Protein 2J97 (pdb70)

Structure (mmCIF, N/CA/C/O backbone):
data_2J97
#
_entry.id   2J97
#
_cell.length_a   85.629
_cell.length_b   85.629
_cell.length_c   48.689
_cell.angle_alpha   90.00
_cell.angle_beta   90.00
_cell.angle_gamma   120.00
#
_symmetry.space_group_name_H-M   'P 6 2 2'
#
loop_
_entity.id
_entity.type
_entity.pdbx_description
1 polymer 'REPLICASE POLYPROTEIN 1AB'
2 non-polymer (4S)-2-METHYL-2,4-PENTANEDIOL
3 non-polymer 'SULFATE ION'
4 water water
#
loop_
_atom_site.group_PDB
_atom_site.id
_atom_site.type_symbol
_atom_site.label_atom_id
_atom_site.label_alt_id
_atom_site.label_comp_id
_atom_site.label_asym_id
_atom_site.label_entity_id
_atom_site.label_seq_id
_atom_site.pdbx_PDB_ins_code
_atom_site.Cartn_x
_atom_site.Cartn_y
_atom_site.Cartn_z
_atom_site.occupancy
_atom_site.B_iso_or_equiv
_atom_site.auth_seq_id
_atom_site.auth_comp_id
_atom_site.auth_asym_id
_atom_site.auth_atom_id
_atom_site.pdbx_PDB_model_num
ATOM 1 N N . LYS A 1 8 ? 97.617 11.290 110.128 1.00 33.98 8 LYS A N 1
ATOM 2 C CA . LYS A 1 8 ? 97.646 12.176 108.930 1.00 32.99 8 LYS A CA 1
ATOM 3 C C . LYS A 1 8 ? 98.560 13.381 109.153 1.00 30.79 8 LYS A C 1
ATOM 4 O O . LYS A 1 8 ? 98.541 14.030 110.214 1.00 31.88 8 LYS A O 1
ATOM 10 N N . MET A 1 9 ? 99.334 13.687 108.123 1.00 27.88 9 MET A N 1
ATOM 11 C CA A MET A 1 9 ? 100.324 14.751 108.174 0.50 25.86 9 MET A CA 1
ATOM 12 C CA B MET A 1 9 ? 100.317 14.750 108.216 0.50 26.59 9 MET A CA 1
ATOM 13 C C . MET A 1 9 ? 99.675 16.132 108.234 1.00 24.97 9 MET A C 1
ATOM 14 O O . MET A 1 9 ? 98.689 16.388 107.532 1.00 24.21 9 MET A O 1
ATOM 23 N N . LYS A 1 10 ? 100.248 17.009 109.050 1.00 23.30 10 LYS A N 1
ATOM 24 C CA . LYS A 1 10 ? 99.763 18.386 109.180 1.00 22.38 10 LYS A CA 1
ATOM 25 C C . LYS A 1 10 ? 100.911 19.329 108.930 1.00 20.98 10 LYS A C 1
ATOM 26 O O . LYS A 1 10 ? 102.083 18.920 108.936 1.00 18.83 10 LYS A O 1
ATOM 32 N N . VAL A 1 11 ? 100.574 20.588 108.679 1.00 19.76 11 VAL A N 1
ATOM 33 C CA . VAL A 1 11 ? 101.583 21.601 108.425 1.00 20.81 11 VAL A CA 1
ATOM 34 C C . VAL A 1 11 ? 101.389 22.773 109.410 1.00 20.86 11 VAL A C 1
ATOM 35 O O . VAL A 1 11 ? 100.262 23.159 109.702 1.00 19.98 11 VAL A O 1
ATOM 39 N N . LYS A 1 12 ? 102.486 23.349 109.886 1.00 19.91 12 LYS A N 1
ATOM 40 C CA . LYS A 1 12 ? 102.431 24.464 110.845 1.00 20.77 12 LYS A CA 1
ATOM 41 C C . LYS A 1 12 ? 103.571 25.419 110.535 1.00 20.48 12 LYS A C 1
ATOM 42 O O . LYS A 1 12 ? 104.713 24.968 110.391 1.00 19.49 12 LYS A O 1
ATOM 48 N N . ALA A 1 13 ? 103.274 26.720 110.423 1.00 19.63 13 ALA A N 1
ATOM 49 C CA . ALA A 1 13 ? 104.324 27.705 110.158 1.00 19.62 13 ALA A CA 1
ATOM 50 C C . ALA A 1 13 ? 105.315 27.708 111.315 1.00 19.58 13 ALA A C 1
ATOM 51 O O . ALA A 1 13 ? 104.928 27.710 112.494 1.00 20.14 13 ALA A O 1
ATOM 53 N N . THR A 1 14 ? 106.603 27.733 110.971 1.00 19.00 14 THR A N 1
ATOM 54 C CA . THR A 1 14 ? 107.672 27.529 111.937 1.00 19.42 14 THR A CA 1
ATOM 55 C C . THR A 1 14 ? 108.904 28.336 111.507 1.00 18.55 14 THR A C 1
ATOM 56 O O . THR A 1 14 ? 109.172 28.486 110.314 1.00 17.66 14 THR A O 1
ATOM 60 N N . LYS A 1 15 ? 109.628 28.864 112.486 1.00 17.82 15 LYS A N 1
ATOM 61 C CA . LYS A 1 15 ? 110.822 29.664 112.212 1.00 17.91 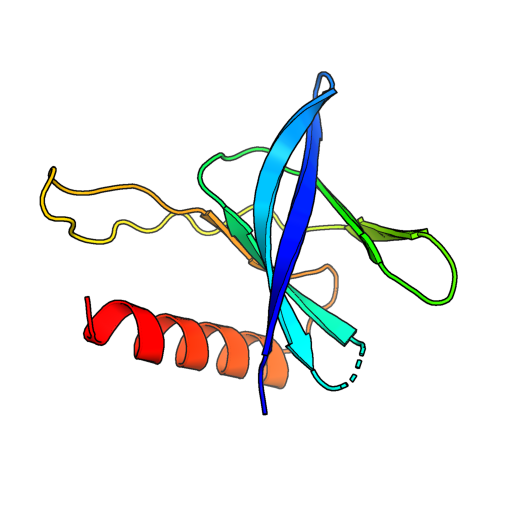15 LYS A CA 1
ATOM 62 C C . LYS A 1 15 ? 112.082 28.802 112.237 1.00 16.45 15 LYS A C 1
ATOM 63 O O . LYS A 1 15 ? 112.226 27.948 113.115 1.00 17.61 15 LYS A O 1
ATOM 69 N N . GLY A 1 16 ? 112.975 29.003 111.266 1.00 15.09 16 GLY A N 1
ATOM 70 C CA . GLY A 1 16 ? 114.252 28.290 111.201 1.00 13.92 16 GLY A CA 1
ATOM 71 C C . GLY A 1 16 ? 115.403 29.281 111.352 1.00 14.51 16 GLY A C 1
ATOM 72 O O . GLY A 1 16 ? 115.205 30.489 111.214 1.00 14.66 16 GLY A O 1
ATOM 73 N N . GLU A 1 17 ? 116.608 28.784 111.636 1.00 14.54 17 GLU A N 1
ATOM 74 C CA . GLU A 1 17 ? 117.764 29.657 111.786 1.00 14.90 17 GLU A CA 1
ATOM 75 C C . GLU A 1 17 ? 119.040 28.900 111.400 1.00 15.82 17 GLU A C 1
ATOM 76 O O . GLU A 1 17 ? 119.112 27.664 111.570 1.00 15.87 17 GLU A O 1
ATOM 82 N N . GLY A 1 18 ? 120.010 29.638 110.850 1.00 15.09 18 GLY A N 1
ATOM 83 C CA . GLY A 1 18 ? 121.310 29.057 110.521 1.00 15.78 18 GLY A CA 1
ATOM 84 C C . GLY A 1 18 ? 122.459 29.965 110.868 1.00 16.32 18 GLY A C 1
ATOM 85 O O . GLY A 1 18 ? 122.336 30.892 111.673 1.00 15.58 18 GLY A O 1
ATOM 86 N N . ASP A 1 19 ? 123.595 29.704 110.229 1.00 16.79 19 ASP A N 1
ATOM 87 C CA . ASP A 1 19 ? 124.811 30.492 110.489 1.00 18.05 19 ASP A CA 1
ATOM 88 C C . ASP A 1 19 ? 124.608 31.993 110.318 1.00 17.37 19 ASP A C 1
ATOM 89 O O . ASP A 1 19 ? 123.917 32.447 109.404 1.00 17.75 19 ASP A O 1
ATOM 94 N N . GLY A 1 20 ? 125.221 32.757 111.215 1.00 16.81 20 GLY A N 1
ATOM 95 C CA . GLY A 1 20 ? 125.169 34.202 111.150 1.00 16.49 20 GLY A CA 1
ATOM 96 C C . GLY A 1 20 ? 123.854 34.760 111.625 1.00 15.66 20 GLY A C 1
ATOM 97 O O . GLY A 1 20 ? 123.597 35.942 111.460 1.00 15.70 20 GLY A O 1
ATOM 98 N N . GLY A 1 21 ? 123.014 33.902 112.204 1.00 16.15 21 GLY A N 1
ATOM 99 C CA . GLY A 1 21 ? 121.715 34.337 112.727 1.00 16.26 21 GLY A CA 1
ATOM 100 C C . GLY A 1 21 ? 120.664 34.599 111.654 1.00 16.28 21 GLY A C 1
ATOM 101 O O . GLY A 1 21 ? 119.633 35.230 111.932 1.00 16.29 21 GLY A O 1
ATOM 102 N N . ILE A 1 22 ? 120.899 34.108 110.441 1.00 15.10 22 ILE A N 1
ATOM 103 C CA . ILE A 1 22 ? 119.911 34.249 109.369 1.00 14.86 22 ILE A CA 1
ATOM 104 C C . ILE A 1 22 ? 118.733 33.325 109.686 1.00 15.00 22 ILE A C 1
ATOM 105 O O . ILE A 1 22 ? 118.928 32.155 109.996 1.00 14.66 22 ILE A O 1
ATOM 110 N N . THR A 1 23 ? 117.524 33.883 109.662 1.00 14.06 23 THR A N 1
ATOM 111 C CA . THR A 1 23 ? 116.309 33.109 109.968 1.00 14.37 23 THR A CA 1
ATOM 112 C C . THR A 1 23 ? 115.481 32.871 108.720 1.00 14.86 23 THR A C 1
ATOM 113 O O . THR A 1 23 ? 115.699 33.503 107.665 1.00 14.07 23 THR A O 1
ATOM 117 N N . SER A 1 24 ? 114.536 31.942 108.829 1.00 13.85 24 SER A N 1
ATOM 118 C CA . SER A 1 24 ? 113.630 31.638 107.727 1.00 15.14 24 SER A CA 1
ATOM 119 C C . SER A 1 24 ? 112.256 31.429 108.294 1.00 14.57 24 SER A C 1
ATOM 120 O O . SER A 1 24 ? 112.111 31.116 109.476 1.00 14.70 24 SER A O 1
ATOM 123 N N . GLU A 1 25 ? 111.258 31.568 107.433 1.00 16.40 25 GLU A N 1
ATOM 124 C CA . GLU A 1 25 ? 109.903 31.162 107.801 1.00 16.65 25 GLU A CA 1
ATOM 125 C C . GLU A 1 25 ? 109.541 30.069 106.820 1.00 15.31 25 GLU A C 1
ATOM 126 O O . GLU A 1 25 ? 109.880 30.137 105.635 1.00 15.84 25 GLU A O 1
ATOM 132 N N . GLY A 1 26 ? 108.836 29.069 107.309 1.00 15.07 26 GLY A N 1
ATOM 133 C CA . GLY A 1 26 ? 108.569 27.913 106.475 1.00 13.77 26 GLY A CA 1
ATOM 134 C C . GLY A 1 26 ? 107.469 27.091 107.084 1.00 15.11 26 GLY A C 1
ATOM 135 O O . GLY A 1 26 ? 106.902 27.476 108.102 1.00 15.60 26 GLY A O 1
ATOM 136 N N . ASN A 1 27 ? 107.173 25.961 106.441 1.00 15.50 27 ASN A N 1
ATOM 137 C CA . ASN A 1 27 ? 106.174 25.036 106.931 1.00 15.49 27 ASN A CA 1
ATOM 138 C C . ASN A 1 27 ? 106.851 23.818 107.548 1.00 16.02 27 ASN A C 1
ATOM 139 O O . ASN A 1 27 ? 107.617 23.141 106.872 1.00 14.98 27 ASN A O 1
ATOM 144 N N . ALA A 1 28 ? 106.543 23.532 108.813 1.00 15.48 28 ALA A N 1
ATOM 145 C CA . ALA A 1 28 ? 106.918 22.236 109.406 1.00 16.38 28 ALA A CA 1
ATOM 146 C C . ALA A 1 28 ? 105.823 21.223 109.079 1.00 17.08 28 ALA A C 1
ATOM 147 O O . ALA A 1 28 ? 104.614 21.510 109.172 1.00 18.21 28 ALA A O 1
ATOM 149 N N . LEU A 1 29 ? 106.254 20.031 108.692 1.00 16.59 29 LEU A N 1
ATOM 150 C CA . LEU A 1 29 ? 105.344 18.918 108.463 1.00 15.78 29 LEU A CA 1
ATOM 151 C C . LEU A 1 29 ? 105.482 18.050 109.689 1.00 16.61 29 LEU A C 1
ATOM 152 O O . LEU A 1 29 ? 106.599 17.725 110.102 1.00 17.20 29 LEU A O 1
ATOM 157 N N . TYR A 1 30 ? 104.354 17.701 110.289 1.00 16.81 30 TYR A N 1
ATOM 158 C CA . TYR A 1 30 ? 104.373 16.972 111.554 1.00 20.06 30 TYR A CA 1
ATOM 159 C C . TYR A 1 30 ? 103.161 16.067 111.654 1.00 22.02 30 TYR A C 1
ATOM 160 O O . TYR A 1 30 ? 102.258 16.152 110.829 1.00 21.07 30 TYR A O 1
ATOM 169 N N . ASN A 1 31 ? 103.164 15.223 112.689 1.00 25.94 31 ASN A N 1
ATOM 170 C CA . ASN A 1 31 ? 102.032 14.369 113.060 1.00 30.35 31 ASN A CA 1
ATOM 171 C C . ASN A 1 31 ? 101.737 14.495 114.542 1.00 31.90 31 ASN A C 1
ATOM 172 O O . ASN A 1 31 ? 102.658 14.650 115.329 1.00 32.65 31 ASN A O 1
ATOM 177 N N . ASN A 1 32 ? 100.448 14.415 114.887 1.00 33.92 32 ASN A N 1
ATOM 178 C CA . ASN A 1 32 ? 99.915 14.475 116.266 1.00 35.99 32 ASN A CA 1
ATOM 179 C C . ASN A 1 32 ? 100.037 15.832 116.965 1.00 36.59 32 ASN A C 1
ATOM 180 O O . ASN A 1 32 ? 99.187 16.712 116.794 1.00 37.35 32 ASN A O 1
ATOM 185 N N . ALA A 1 37 ? 102.981 15.930 119.288 1.00 32.20 37 ALA A N 1
ATOM 186 C CA . ALA A 1 37 ? 103.312 16.577 117.995 1.00 31.21 37 ALA A CA 1
ATOM 187 C C . ALA A 1 37 ? 104.785 16.441 117.599 1.00 30.45 37 ALA A C 1
ATOM 188 O O . ALA A 1 37 ? 105.653 17.187 118.096 1.00 31.12 37 ALA A O 1
ATOM 190 N N . PHE A 1 38 ? 105.030 15.531 116.652 1.00 28.36 38 PHE A N 1
ATOM 191 C CA . PHE A 1 38 ? 106.357 15.143 116.227 0.50 25.90 38 PHE A CA 1
ATOM 192 C C . PHE A 1 38 ? 106.646 15.691 114.833 1.00 24.03 38 PHE A C 1
ATOM 193 O O . PHE A 1 38 ? 105.972 15.351 113.871 1.00 23.18 38 PHE A O 1
ATOM 201 N N . MET A 1 39 ? 107.644 16.558 114.765 1.00 22.42 39 MET A N 1
ATOM 202 C CA . MET A 1 39 ? 108.027 17.185 113.529 1.00 20.73 39 MET A CA 1
ATOM 203 C C . MET A 1 39 ? 108.865 16.228 112.708 1.00 19.72 39 MET A C 1
ATOM 204 O O . MET A 1 39 ? 109.769 15.548 113.251 1.00 18.35 39 MET A O 1
ATOM 209 N N . TYR A 1 40 ? 108.569 16.181 111.410 1.00 17.46 40 TYR A N 1
ATOM 210 C CA . TYR A 1 40 ? 109.342 15.352 110.459 1.00 16.54 40 TYR A CA 1
ATOM 211 C C . TYR A 1 40 ? 110.246 16.148 109.536 1.00 16.01 40 TYR A C 1
ATOM 212 O O . TYR A 1 40 ? 111.311 15.662 109.145 1.00 14.94 40 TYR A O 1
ATOM 221 N N . ALA A 1 41 ? 109.794 17.329 109.125 1.00 14.62 41 ALA A N 1
ATOM 222 C CA . ALA A 1 41 ? 110.518 18.041 108.068 1.00 14.02 41 ALA A CA 1
ATOM 223 C C . ALA A 1 41 ? 110.092 19.485 108.038 1.00 13.74 41 ALA A C 1
ATOM 224 O O . ALA A 1 41 ? 109.072 19.857 108.651 1.00 13.16 41 ALA A O 1
ATOM 226 N N . TYR A 1 42 ? 110.857 20.269 107.288 1.00 13.36 42 TYR A N 1
ATOM 227 C CA . TYR A 1 42 ? 110.682 21.714 107.222 1.00 12.39 42 TYR A CA 1
ATOM 228 C C . TYR A 1 42 ? 110.890 22.133 105.778 1.00 13.31 42 TYR A C 1
ATOM 229 O O . TYR A 1 42 ? 111.870 21.712 105.149 1.00 13.04 42 TYR A O 1
ATOM 238 N N . VAL A 1 43 ? 109.966 22.925 105.244 1.00 12.80 43 VAL A N 1
ATOM 239 C CA . VAL A 1 43 ? 110.106 23.448 103.865 1.00 12.84 43 VAL A CA 1
ATOM 240 C C . VAL A 1 43 ? 110.164 24.974 103.942 1.00 13.20 43 VAL A C 1
ATOM 241 O O . VAL A 1 43 ? 109.255 25.619 104.490 1.00 12.88 43 VAL A O 1
ATOM 245 N N . THR A 1 44 ? 111.201 25.551 103.353 1.00 13.41 44 THR A N 1
ATOM 246 C CA . THR A 1 44 ? 111.331 27.017 103.336 1.00 12.74 44 THR A CA 1
ATOM 247 C C . THR A 1 44 ? 111.977 27.481 102.020 1.00 12.44 44 THR A C 1
ATOM 248 O O . THR A 1 44 ? 112.053 26.718 101.064 1.00 13.85 44 THR A O 1
ATOM 252 N N . THR A 1 45 ? 112.382 28.743 101.963 1.00 12.96 45 THR A N 1
ATOM 253 C CA . THR A 1 45 ? 112.789 29.379 100.695 1.00 13.61 45 THR A CA 1
ATOM 254 C C . THR A 1 45 ? 114.287 29.714 100.678 1.00 13.42 45 THR A C 1
ATOM 255 O O . THR A 1 45 ? 114.769 30.307 99.738 1.00 14.14 45 THR A O 1
ATOM 259 N N . LYS A 1 46 ? 115.000 29.331 101.729 1.00 13.69 46 LYS A N 1
ATOM 260 C CA . LYS A 1 46 ? 116.439 29.590 101.790 1.00 14.54 46 LYS A CA 1
ATOM 261 C C . LYS A 1 46 ? 117.233 28.378 102.260 1.00 14.32 46 LYS A C 1
ATOM 262 O O . LYS A 1 46 ? 116.690 27.558 103.030 1.00 13.16 46 LYS A O 1
ATOM 268 N N . PRO A 1 47 ? 118.495 28.274 101.792 1.00 14.43 47 PRO A N 1
ATOM 269 C CA . PRO A 1 47 ? 119.453 27.269 102.227 1.00 14.47 4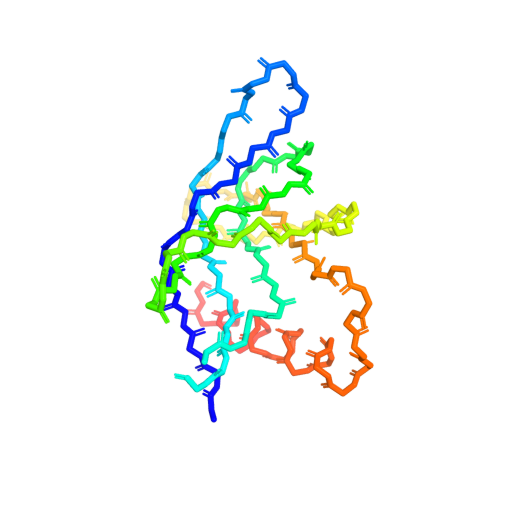7 PRO A CA 1
ATOM 270 C C . PRO A 1 47 ? 120.059 27.684 103.548 1.00 15.27 47 PRO A C 1
ATOM 271 O O . PRO A 1 47 ? 119.819 28.799 104.050 1.00 16.52 47 PRO A O 1
ATOM 275 N N . GLY A 1 48 ? 120.826 26.770 104.119 1.00 15.64 48 GLY A N 1
ATOM 276 C CA . GLY A 1 48 ? 121.669 27.101 105.247 1.00 15.96 48 GLY A CA 1
ATOM 277 C C . GLY A 1 48 ? 121.017 26.983 106.603 1.00 14.97 48 GLY A C 1
ATOM 278 O O . GLY A 1 48 ? 121.666 27.270 107.606 1.00 15.27 48 GLY A O 1
ATOM 279 N N . MET A 1 49 ? 119.728 26.606 106.675 1.00 13.97 49 MET A N 1
ATOM 280 C CA . MET A 1 49 ? 119.092 26.566 108.001 1.00 14.56 49 MET A CA 1
ATOM 281 C C . MET A 1 49 ? 119.589 25.311 108.708 1.00 14.84 49 MET A C 1
ATOM 282 O O . MET A 1 49 ? 119.789 24.274 108.065 1.00 15.62 49 MET A O 1
ATOM 287 N N . LYS A 1 50 ? 119.847 25.445 109.999 1.00 15.05 50 LYS A N 1
ATOM 288 C CA . LYS A 1 50 ? 120.436 24.363 110.786 1.00 16.02 50 LYS A CA 1
ATOM 289 C C . LYS A 1 50 ? 119.479 23.786 111.813 1.00 15.97 50 LYS A C 1
ATOM 290 O O . LYS A 1 50 ? 119.643 22.656 112.248 1.00 15.53 50 LYS A O 1
ATOM 296 N N . TYR A 1 51 ? 118.534 24.595 112.263 1.00 16.56 51 TYR A N 1
ATOM 297 C CA . TYR A 1 51 ? 117.590 24.131 113.245 1.00 17.43 51 TYR A CA 1
ATOM 298 C C . TYR A 1 51 ? 116.299 24.933 113.170 1.00 17.73 51 TYR A C 1
ATOM 299 O O . TYR A 1 51 ? 116.261 26.019 112.576 1.00 16.88 51 TYR A O 1
ATOM 308 N N . VAL A 1 52 ? 115.258 24.383 113.778 1.00 18.16 52 VAL A N 1
ATOM 309 C CA . VAL A 1 52 ? 114.018 25.127 113.960 1.00 19.54 52 VAL A CA 1
ATOM 310 C C . VAL A 1 52 ? 113.704 25.202 115.443 1.00 21.46 52 VAL A C 1
ATOM 311 O O . VAL A 1 52 ? 114.127 24.360 116.226 1.00 20.74 52 VAL A O 1
ATOM 315 N N . LYS A 1 53 ? 112.958 26.241 115.794 1.00 23.85 53 LYS A N 1
ATOM 316 C CA . LYS A 1 53 ? 112.406 26.416 117.115 1.00 26.97 53 LYS A CA 1
ATOM 317 C C . LYS A 1 53 ? 110.968 25.898 117.087 1.00 27.72 53 LYS A C 1
ATOM 318 O O . LYS A 1 53 ? 110.065 26.553 116.559 1.00 28.07 53 LYS A O 1
ATOM 324 N N . TRP A 1 54 ? 110.771 24.708 117.644 1.00 28.98 54 TRP A N 1
ATOM 325 C CA . TRP A 1 54 ? 109.524 23.960 117.511 1.00 29.41 54 TRP A CA 1
ATOM 326 C C . TRP A 1 54 ? 108.708 24.060 118.790 1.00 30.47 54 TRP A C 1
ATOM 327 O O . TRP A 1 54 ? 109.224 23.784 119.880 1.00 31.34 54 TRP A O 1
ATOM 338 N N . GLU A 1 55 ? 107.485 24.798 118.497 0.0000 35.52 55 GLU A N 1
ATOM 339 C CA . GLU A 1 55 ? 106.437 24.818 119.513 0.0000 35.54 55 GLU A CA 1
ATOM 340 C C . GLU A 1 55 ? 106.456 23.523 120.309 0.0000 35.54 55 GLU A C 1
ATOM 341 O O . GLU A 1 55 ? 106.579 22.441 119.739 0.0000 35.55 55 GLU A O 1
ATOM 347 N N . HIS A 1 56 ? 106.354 23.632 121.625 0.0000 100.00 56 HIS A N 1
ATOM 348 C CA . HIS A 1 56 ? 105.649 22.629 122.416 0.0000 100.00 56 HIS A CA 1
ATOM 349 C C . HIS A 1 56 ? 104.911 2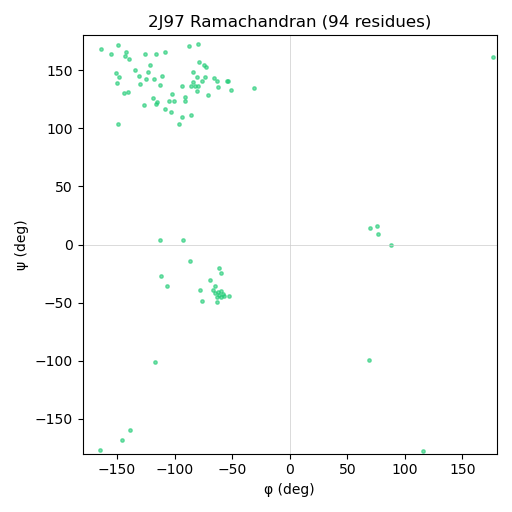3.328 123.556 0.0000 100.00 56 HIS A C 1
ATOM 350 O O . HIS A 1 56 ? 105.223 24.468 123.892 0.0000 100.00 56 HIS A O 1
ATOM 357 N N . ASP A 1 57 ? 103.943 22.633 124.147 0.0000 100.00 57 ASP A N 1
ATOM 358 C CA . ASP A 1 57 ? 103.790 22.644 125.594 0.0000 100.00 57 ASP A CA 1
ATOM 359 C C . ASP A 1 57 ? 104.632 21.621 126.366 0.0000 100.00 57 ASP A C 1
ATOM 360 O O . ASP A 1 57 ? 104.433 20.412 126.273 0.0000 100.00 57 ASP A O 1
ATOM 365 N N . SER A 1 58 ? 105.604 22.136 127.103 0.0000 100.00 58 SER A N 1
ATOM 366 C CA . SER A 1 58 ? 106.316 23.289 126.607 0.0000 100.00 58 SER A CA 1
ATOM 367 C C . SER A 1 58 ? 107.365 23.882 127.511 0.0000 100.00 58 SER A C 1
ATOM 368 O O . SER A 1 58 ? 107.394 23.664 128.709 0.0000 100.00 58 SER A O 1
ATOM 371 N N . GLY A 1 59 ? 108.244 24.670 126.907 0.0000 100.00 59 GLY A N 1
ATOM 372 C CA . GLY A 1 59 ? 107.956 25.285 125.630 0.0000 100.00 59 GLY A CA 1
ATOM 373 C C . GLY A 1 59 ? 108.878 24.832 124.509 0.0000 100.00 59 GLY A C 1
ATOM 374 O O . GLY A 1 59 ? 108.668 23.783 123.927 0.0000 100.00 59 GLY A O 1
ATOM 375 N N . VAL A 1 60 ? 109.837 25.611 124.163 1.00 35.70 60 VAL A N 1
ATOM 376 C CA . VAL A 1 60 ? 110.454 25.562 122.831 1.00 36.31 60 VAL A CA 1
ATOM 377 C C . VAL A 1 60 ? 111.464 24.423 122.773 1.00 35.43 60 VAL A C 1
ATOM 378 O O . VAL A 1 60 ? 112.298 24.272 123.667 1.00 35.88 60 VAL A O 1
ATOM 382 N N . VAL A 1 61 ? 111.379 23.621 121.717 1.00 34.28 61 VAL A N 1
ATOM 383 C CA . VAL A 1 61 ? 112.359 22.575 121.472 1.00 32.71 61 VAL A CA 1
ATOM 384 C C . VAL A 1 61 ? 113.129 22.968 120.215 1.00 31.21 61 VAL A C 1
ATOM 385 O O . VAL A 1 61 ? 112.539 23.455 119.245 1.00 30.96 61 VAL A O 1
ATOM 389 N N . THR A 1 62 ? 114.441 22.786 120.261 1.00 29.02 62 THR A N 1
ATOM 390 C CA . THR A 1 62 ? 115.316 23.046 119.129 1.00 27.41 62 THR A CA 1
ATOM 391 C C . THR A 1 62 ? 115.413 21.745 118.361 1.00 25.43 62 THR A C 1
ATOM 392 O O . THR A 1 62 ? 115.783 20.724 118.924 1.00 25.33 62 THR A O 1
ATOM 396 N N . VAL A 1 63 ? 115.072 21.771 117.081 1.00 22.29 63 VAL A N 1
ATOM 397 C CA . VAL A 1 63 ? 115.113 20.545 116.278 1.00 20.26 63 VAL A CA 1
ATOM 398 C C . VAL A 1 63 ? 116.170 20.719 115.196 1.00 19.89 63 VAL A C 1
ATOM 399 O O . VAL A 1 63 ? 116.106 21.670 114.409 1.00 19.01 63 VAL A O 1
ATOM 403 N N . GLU A 1 64 ? 117.155 19.815 115.165 1.00 18.13 64 GLU A N 1
ATOM 404 C CA . GLU A 1 64 ? 118.266 19.969 114.222 1.00 17.81 64 GLU A CA 1
ATOM 405 C C . GLU A 1 64 ? 117.844 19.467 112.857 1.00 16.50 64 GLU A C 1
ATOM 406 O O . GLU A 1 64 ? 117.089 18.488 112.752 1.00 16.49 64 GLU A O 1
ATOM 412 N N . LEU A 1 65 ? 118.318 20.137 111.805 1.00 15.28 65 LEU A N 1
ATOM 413 C CA . LEU A 1 65 ? 117.959 19.762 110.442 1.00 14.25 65 LEU A CA 1
ATOM 414 C C . LEU A 1 65 ? 119.101 19.164 109.632 1.00 14.54 65 LEU A C 1
ATOM 415 O O . LEU A 1 65 ? 120.253 19.588 109.736 1.00 15.15 65 LEU A O 1
ATOM 420 N N . GLU A 1 66 ? 118.774 18.216 108.770 1.00 14.16 66 GLU A N 1
ATOM 421 C CA . GLU A 1 66 ? 119.760 17.770 107.770 1.00 14.49 66 GLU A CA 1
ATOM 422 C C . GLU A 1 66 ? 119.922 18.808 106.673 1.00 15.13 66 GLU A C 1
ATOM 423 O O . GLU A 1 66 ? 118.983 19.572 106.410 1.00 15.78 66 GLU A O 1
ATOM 429 N N . PRO A 1 67 ? 121.094 18.836 106.007 1.00 14.84 67 PRO A N 1
ATOM 430 C CA . PRO A 1 67 ? 121.295 19.746 104.865 1.00 14.32 67 PRO A CA 1
ATOM 431 C C . PRO A 1 67 ? 120.190 19.543 103.834 1.00 13.97 67 PRO A C 1
ATOM 432 O O . PRO A 1 67 ? 119.772 18.414 103.608 1.00 13.55 67 PRO A O 1
ATOM 436 N N . PRO A 1 68 ? 119.709 20.643 103.231 1.00 14.41 68 PRO A N 1
ATOM 437 C CA . PRO A 1 68 ? 118.455 20.589 102.474 1.00 14.48 68 PRO A CA 1
ATOM 438 C C . PRO A 1 68 ? 118.516 19.997 101.076 1.00 15.55 68 PRO A C 1
ATOM 439 O O . PRO A 1 68 ? 119.551 20.010 100.422 1.00 15.56 68 PRO A O 1
ATOM 443 N N . CYS A 1 69 ? 117.352 19.539 100.652 1.00 15.80 69 CYS A N 1
ATOM 444 C CA . CYS A 1 69 ? 117.067 19.099 99.313 1.00 16.24 69 CYS A CA 1
ATOM 445 C C . CYS A 1 69 ? 116.493 20.313 98.614 1.00 16.60 69 CYS A C 1
ATOM 446 O O . CYS A 1 69 ? 115.366 20.728 98.944 1.00 16.22 69 CYS A O 1
ATOM 449 N N . ARG A 1 70 ? 117.243 20.896 97.682 1.00 16.25 70 ARG A N 1
ATOM 450 C CA . ARG A 1 70 ? 116.699 21.992 96.889 1.00 16.74 70 ARG A CA 1
ATOM 451 C C . ARG A 1 70 ? 115.868 21.421 95.734 1.00 16.76 70 ARG A C 1
ATOM 452 O O . ARG A 1 70 ? 116.275 20.448 95.082 1.00 15.98 70 ARG A O 1
ATOM 460 N N . PHE A 1 71 ? 114.695 22.004 95.484 1.00 14.94 71 PHE A N 1
ATOM 461 C CA . PHE A 1 71 ? 113.874 21.533 94.367 1.00 15.90 71 PHE A CA 1
ATOM 462 C C . PHE A 1 71 ? 113.077 22.698 93.851 1.00 15.39 71 PHE A C 1
ATOM 463 O O . PHE A 1 71 ? 112.587 23.502 94.627 1.00 15.03 71 PHE A O 1
ATOM 471 N N . VAL A 1 72 ? 112.983 22.764 92.529 1.00 15.22 72 VAL A N 1
ATOM 472 C CA . VAL A 1 72 ? 112.181 23.767 91.830 1.00 14.99 72 VAL A CA 1
ATOM 473 C C . VAL A 1 72 ? 110.721 23.357 91.731 1.00 15.02 72 VAL A C 1
ATOM 474 O O . VAL A 1 72 ? 110.391 22.187 91.525 1.00 14.80 72 VAL A O 1
ATOM 478 N N . ILE A 1 73 ? 109.839 24.333 91.927 1.00 14.62 73 ILE A N 1
ATOM 479 C CA . ILE A 1 73 ? 108.459 24.149 91.520 1.00 15.55 73 ILE A CA 1
ATOM 480 C C . ILE A 1 73 ? 108.112 25.280 90.549 1.00 14.98 73 ILE A C 1
ATOM 481 O O . ILE A 1 73 ? 108.669 26.393 90.643 1.00 14.98 73 ILE A O 1
ATOM 486 N N . ASP A 1 74 ? 107.224 24.990 89.607 1.00 15.12 74 ASP A N 1
ATOM 487 C CA . ASP A 1 74 ? 106.713 26.031 88.725 1.00 16.01 74 ASP A CA 1
ATOM 488 C C . ASP A 1 74 ? 105.740 26.928 89.500 1.00 15.32 74 ASP A C 1
ATOM 489 O O . ASP A 1 74 ? 105.003 26.475 90.396 1.00 16.27 74 ASP A O 1
ATOM 494 N N . THR A 1 75 ? 105.765 28.222 89.174 1.00 15.27 75 THR A N 1
ATOM 495 C CA . THR A 1 75 ? 104.802 29.170 89.759 1.00 16.44 75 THR A CA 1
ATOM 496 C C . THR A 1 75 ? 104.401 30.167 88.675 1.00 16.59 75 THR A C 1
ATOM 497 O O . THR A 1 75 ? 105.073 30.256 87.633 1.00 16.34 75 THR A O 1
ATOM 501 N N . PRO A 1 76 ? 103.319 30.932 88.920 1.00 18.03 76 PRO A N 1
ATOM 502 C CA . PR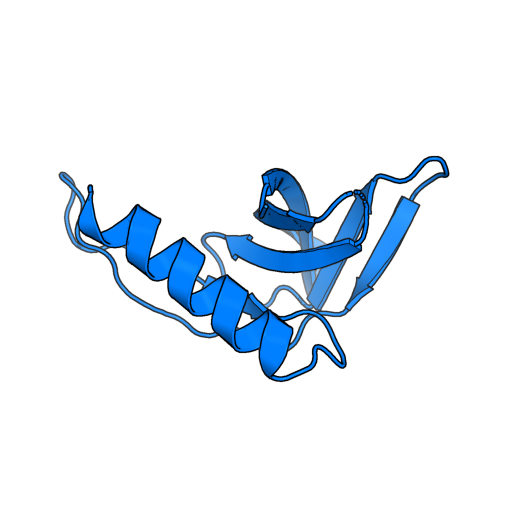O A 1 76 ? 102.892 31.918 87.939 1.00 18.87 76 PRO A CA 1
ATOM 503 C C . PRO A 1 76 ? 103.960 32.976 87.632 1.00 19.40 76 PRO A C 1
ATOM 504 O O . PRO A 1 76 ? 103.912 33.568 86.566 1.00 18.82 76 PRO A O 1
ATOM 508 N N . THR A 1 77 ? 104.882 33.216 88.564 1.00 18.66 77 THR A N 1
ATOM 509 C CA . THR A 1 77 ? 106.012 34.138 88.304 1.00 18.95 77 THR A CA 1
ATOM 510 C C . THR A 1 77 ? 107.291 33.458 87.771 1.00 19.26 77 THR A C 1
ATOM 511 O O . THR A 1 77 ? 108.317 34.125 87.571 1.00 20.56 77 THR A O 1
ATOM 515 N N . GLY A 1 78 ? 107.224 32.157 87.533 1.00 17.68 78 GLY A N 1
ATOM 516 C CA . GLY A 1 78 ? 108.361 31.396 86.985 1.00 17.65 78 GLY A CA 1
ATOM 517 C C . GLY A 1 78 ? 108.830 30.374 88.011 1.00 17.20 78 GLY A C 1
ATOM 518 O O . GLY A 1 78 ? 108.258 30.266 89.099 1.00 17.50 78 GLY A O 1
ATOM 519 N N . PRO A 1 79 ? 109.891 29.633 87.686 1.00 17.06 79 PRO A N 1
ATOM 520 C CA . PRO A 1 79 ? 110.317 28.587 88.619 1.00 16.18 79 PRO A CA 1
ATOM 521 C C . PRO A 1 79 ? 110.810 29.185 89.926 1.00 16.22 79 PRO A C 1
ATOM 522 O O . PRO A 1 79 ? 111.451 30.248 89.914 1.00 17.80 79 PRO A O 1
ATOM 526 N N . GLN A 1 80 ? 110.521 28.524 91.043 1.00 15.49 80 GLN A N 1
ATOM 527 C CA . GLN A 1 80 ? 110.954 29.009 92.357 1.00 16.02 80 GLN A CA 1
ATOM 528 C C . GLN A 1 80 ? 111.629 27.864 93.079 1.00 15.69 80 GLN A C 1
ATOM 529 O O . GLN A 1 80 ? 111.122 26.742 93.058 1.00 15.25 80 GLN A O 1
ATOM 535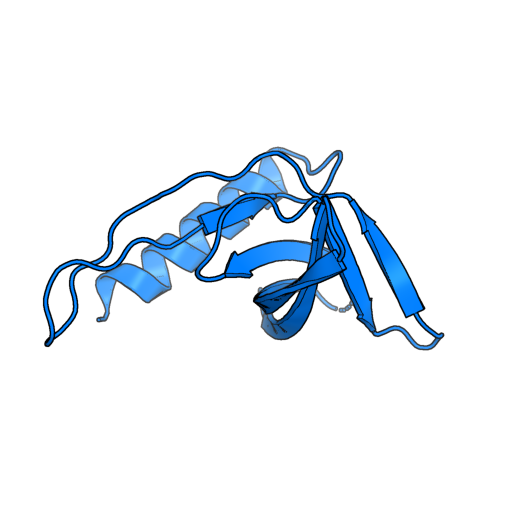 N N . ILE A 1 81 ? 112.743 28.150 93.749 1.00 14.84 81 ILE A N 1
ATOM 536 C CA . ILE A 1 81 ? 113.480 27.100 94.463 1.00 14.66 81 ILE A CA 1
ATOM 537 C C . ILE A 1 81 ? 112.998 27.000 95.907 1.00 14.61 81 ILE A C 1
ATOM 538 O O . ILE A 1 81 ? 112.943 28.013 96.632 1.00 14.85 81 ILE A O 1
ATOM 543 N N . LYS A 1 82 ? 112.634 25.774 96.292 1.00 13.62 82 LYS A N 1
ATOM 544 C CA A LYS A 1 82 ? 112.242 25.446 97.656 0.50 13.91 82 LYS A CA 1
ATOM 545 C CA B LYS A 1 82 ? 112.257 25.459 97.665 0.50 13.97 82 LYS A CA 1
ATOM 546 C C . LYS A 1 82 ? 113.342 24.592 98.277 1.00 12.95 82 LYS A C 1
ATOM 547 O O . LYS A 1 82 ? 114.123 23.965 97.558 1.00 13.39 82 LYS A O 1
ATOM 558 N N . TYR A 1 83 ? 113.394 24.571 99.600 1.00 13.36 83 TYR A N 1
ATOM 559 C CA . TYR A 1 83 ? 114.385 23.786 100.320 1.00 12.61 83 TYR A CA 1
ATOM 560 C C . TYR A 1 83 ? 113.641 22.913 101.306 1.00 12.60 83 TYR A C 1
ATOM 561 O O . TYR A 1 83 ? 112.971 23.425 102.192 1.00 12.98 83 TYR A O 1
ATOM 570 N N . LEU A 1 84 ? 113.794 21.598 101.157 1.00 12.56 84 LEU A N 1
ATOM 571 C CA . LEU A 1 84 ? 113.242 20.622 102.094 1.00 12.83 84 LEU A CA 1
ATOM 572 C C . LEU A 1 84 ? 114.305 20.095 103.062 1.00 13.46 84 LEU A C 1
ATOM 573 O O . LEU A 1 84 ? 115.340 19.559 102.626 1.00 13.54 84 LEU A O 1
ATOM 578 N N . TYR A 1 85 ? 114.054 20.230 104.360 1.00 13.92 85 TYR A N 1
ATOM 579 C CA . TYR A 1 85 ? 114.997 19.777 105.380 1.00 14.08 85 TYR A CA 1
ATOM 580 C C . TYR A 1 85 ? 114.352 18.662 106.186 1.00 14.28 85 TYR A C 1
ATOM 581 O O . TYR A 1 85 ? 113.310 18.884 106.803 1.00 14.45 85 TYR A O 1
ATOM 590 N N . PHE A 1 86 ? 114.949 17.475 106.206 1.00 13.62 86 PHE A N 1
ATOM 591 C CA . PHE A 1 86 ? 114.431 16.429 107.059 1.00 13.53 86 PHE A CA 1
ATOM 592 C C . PHE A 1 86 ? 115.021 16.647 108.429 1.00 12.85 86 PHE A C 1
ATOM 593 O O . PHE A 1 86 ? 116.144 17.149 108.547 1.00 14.73 86 PHE A O 1
ATOM 601 N N . VAL A 1 87 ? 114.280 16.292 109.476 1.00 14.12 87 VAL A N 1
ATOM 602 C CA . VAL A 1 87 ? 114.819 16.405 110.816 1.00 13.85 87 VAL A CA 1
ATOM 603 C C . VAL A 1 87 ? 115.862 15.325 111.066 1.00 14.43 87 VAL A C 1
ATOM 604 O O . VAL A 1 87 ? 115.810 14.251 110.491 1.00 13.67 87 VAL A O 1
ATOM 608 N N . LYS A 1 88 ? 116.791 15.647 111.963 1.00 13.96 88 LYS A N 1
ATOM 609 C CA . LYS A 1 88 ? 117.843 14.724 112.380 1.00 14.83 88 LYS A CA 1
ATOM 610 C C . LYS A 1 88 ? 117.247 13.351 112.807 1.00 15.09 88 LYS A C 1
ATOM 611 O O . LYS A 1 88 ? 116.262 13.292 113.570 1.00 15.91 88 LYS A O 1
ATOM 617 N N . ASN A 1 89 ? 117.861 12.281 112.288 1.00 15.59 89 ASN A N 1
ATOM 618 C CA . ASN A 1 89 ? 117.543 10.894 112.639 1.00 15.51 89 ASN A CA 1
ATOM 619 C C . ASN A 1 89 ? 116.181 10.391 112.133 1.00 16.15 89 ASN A C 1
ATOM 620 O O . ASN A 1 89 ? 115.689 9.334 112.578 1.00 16.86 89 ASN A O 1
ATOM 625 N N . LEU A 1 90 ? 115.559 11.112 111.205 1.00 14.60 90 LEU A N 1
ATOM 626 C CA . LEU A 1 90 ? 114.246 10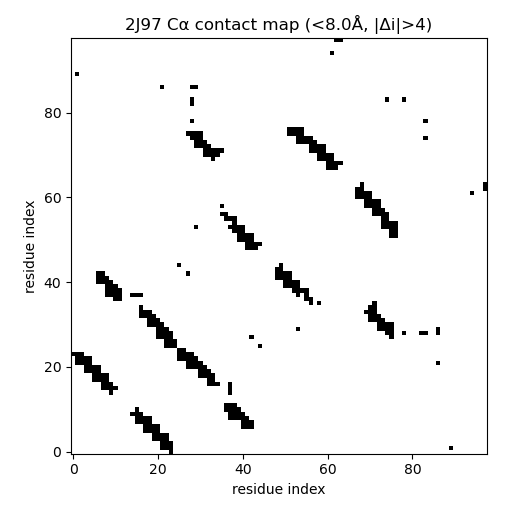.695 110.740 1.00 14.01 90 LEU A CA 1
ATOM 627 C C . LEU A 1 90 ? 114.353 9.340 110.065 1.00 14.29 90 LEU A C 1
ATOM 628 O O . LEU A 1 90 ? 115.334 9.079 109.351 1.00 13.71 90 LEU A O 1
ATOM 633 N N . ASN A 1 91 ? 113.366 8.466 110.280 1.00 14.61 91 ASN A N 1
ATOM 634 C CA . ASN A 1 91 ? 113.446 7.134 109.658 1.00 14.70 91 ASN A CA 1
ATOM 635 C C . ASN A 1 91 ? 112.840 7.123 108.260 1.00 14.71 91 ASN A C 1
ATOM 636 O O . ASN A 1 91 ? 112.250 8.121 107.853 1.00 14.63 91 ASN A O 1
ATOM 641 N N . ASN A 1 92 ? 113.024 6.027 107.518 1.00 13.07 92 ASN A N 1
ATOM 642 C CA . ASN A 1 92 ? 112.642 5.999 106.098 1.00 12.29 92 ASN A CA 1
ATOM 643 C C . ASN A 1 92 ? 111.129 6.031 105.929 1.00 13.77 92 ASN A C 1
ATOM 644 O O . ASN A 1 92 ? 110.628 6.575 104.959 1.00 14.22 92 ASN A O 1
ATOM 649 N N . LEU A 1 93 ? 110.401 5.467 106.892 1.00 14.57 93 LEU A N 1
ATOM 650 C CA . LEU A 1 93 ? 108.940 5.457 106.816 1.00 16.58 93 LEU A CA 1
ATOM 651 C C . LEU A 1 93 ? 108.432 6.901 106.765 1.00 16.00 93 LEU A C 1
ATOM 652 O O . LEU A 1 93 ? 107.609 7.261 105.901 1.00 15.42 93 LEU A O 1
ATOM 657 N N . ARG A 1 94 ? 108.997 7.725 107.638 1.00 15.40 94 ARG A N 1
ATOM 658 C CA . ARG A 1 94 ? 108.605 9.125 107.752 1.00 15.31 94 ARG A CA 1
ATOM 659 C C . ARG A 1 94 ? 109.205 9.977 106.658 1.00 15.69 94 ARG A C 1
ATOM 660 O O . ARG A 1 94 ? 108.534 10.877 106.132 1.00 15.97 94 ARG A O 1
ATOM 668 N N . ARG A 1 95 ? 110.461 9.723 106.296 1.00 14.31 95 ARG A N 1
ATOM 669 C CA . ARG A 1 95 ? 110.996 10.391 105.080 1.00 13.52 95 ARG A CA 1
ATOM 670 C C . ARG A 1 95 ? 110.084 10.172 103.862 1.00 14.21 95 ARG A C 1
ATOM 671 O O . ARG A 1 95 ? 109.814 11.110 103.081 1.00 14.09 95 ARG A O 1
ATOM 679 N N . GLY A 1 96 ? 109.620 8.934 103.680 1.00 13.43 96 GLY A N 1
ATOM 680 C CA . GLY A 1 96 ? 108.771 8.629 102.523 1.00 14.45 96 GLY A CA 1
ATOM 681 C C . GLY A 1 96 ? 107.415 9.333 102.605 1.00 13.45 96 GLY A C 1
ATOM 682 O O . GLY A 1 96 ? 106.881 9.806 101.582 1.00 13.98 96 GLY A O 1
ATOM 683 N N . ALA A 1 97 ? 106.865 9.394 103.812 1.00 14.09 97 ALA A N 1
ATOM 684 C CA . ALA A 1 97 ? 105.578 10.070 104.022 1.00 14.24 97 ALA A CA 1
ATOM 685 C C . ALA A 1 97 ? 105.708 11.547 103.678 1.00 14.32 97 ALA A C 1
ATOM 686 O O . ALA A 1 97 ? 104.790 12.125 103.091 1.00 13.64 97 ALA A O 1
ATOM 688 N N . VAL A 1 98 ? 106.834 12.142 104.076 1.00 13.20 98 VAL A N 1
ATOM 689 C CA . VAL A 1 98 ? 107.084 13.566 103.789 1.00 13.32 98 VAL A CA 1
ATOM 690 C C . VAL A 1 98 ? 107.166 13.791 102.291 1.00 13.19 98 VAL A C 1
ATOM 691 O O . VAL A 1 98 ? 106.530 14.705 101.763 1.00 13.22 98 VAL A O 1
ATOM 695 N N . LEU A 1 99 ? 107.963 12.985 101.599 1.00 13.13 99 LEU A N 1
ATOM 696 C CA . LEU A 1 99 ? 108.073 13.121 100.143 1.00 12.89 99 LEU A CA 1
ATOM 697 C C . LEU A 1 99 ? 106.705 12.962 99.420 1.00 13.48 99 LEU A C 1
ATOM 698 O O . LEU A 1 99 ? 106.415 13.690 98.470 1.00 13.48 99 LEU A O 1
ATOM 703 N N . GLY A 1 100 ? 105.922 11.987 99.850 1.00 13.01 100 GLY A N 1
ATOM 704 C CA . GLY A 1 100 ? 104.585 11.770 99.314 1.00 14.09 100 GLY A CA 1
ATOM 705 C C . GLY A 1 100 ? 103.669 12.969 99.558 1.00 14.76 100 GLY A C 1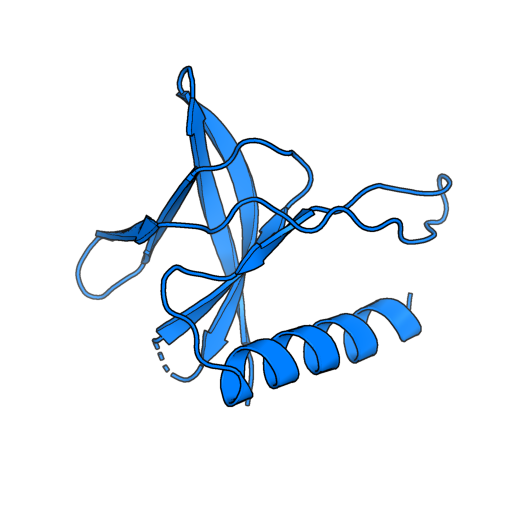
ATOM 706 O O . GLY A 1 100 ? 102.938 13.374 98.650 1.00 16.24 100 GLY A O 1
ATOM 707 N N . TYR A 1 101 ? 103.719 13.537 100.760 1.00 14.28 101 TYR A N 1
ATOM 708 C CA . TYR A 1 101 ? 102.900 14.710 101.091 1.00 15.07 101 TYR A CA 1
ATOM 709 C C . TYR A 1 101 ? 103.290 15.908 100.218 1.00 15.11 101 TYR A C 1
ATOM 710 O O . TYR A 1 101 ? 102.422 16.600 99.666 1.00 15.25 101 TYR A O 1
ATOM 719 N N . ILE A 1 102 ? 104.584 16.141 100.065 1.00 13.80 102 ILE A N 1
ATOM 720 C CA . ILE A 1 102 ? 105.045 17.238 99.217 1.00 14.16 102 ILE A CA 1
ATOM 721 C C . ILE A 1 102 ? 104.668 16.990 97.764 1.00 13.78 102 ILE A C 1
ATOM 722 O O . ILE A 1 102 ? 104.208 17.892 97.078 1.00 14.30 102 ILE A O 1
ATOM 727 N N . GLY A 1 103 ? 104.820 15.751 97.309 1.00 14.21 103 GLY A N 1
ATOM 728 C CA . GLY A 1 103 ? 104.404 15.403 95.951 1.00 14.18 103 GLY A CA 1
ATOM 729 C C . GLY A 1 103 ? 102.924 15.731 95.753 1.00 15.28 103 GLY A C 1
ATOM 730 O O . GLY A 1 103 ? 102.556 16.307 94.728 1.00 15.13 103 GLY A O 1
ATOM 731 N N . ALA A 1 104 ? 102.107 15.377 96.744 1.00 15.62 104 ALA A N 1
ATOM 732 C CA . ALA A 1 104 ? 100.634 15.561 96.655 1.00 16.56 104 ALA A CA 1
ATOM 733 C C . ALA A 1 104 ? 100.262 17.039 96.578 1.00 16.76 104 ALA A C 1
ATOM 734 O O . ALA A 1 104 ? 99.283 17.412 95.886 1.00 19.06 104 ALA A O 1
ATOM 736 N N . THR A 1 105 ? 101.028 17.872 97.288 1.00 16.37 105 THR A N 1
ATOM 737 C CA . THR A 1 105 ? 100.808 19.330 97.291 1.00 16.28 105 THR A CA 1
ATOM 738 C C . THR A 1 105 ? 101.323 19.962 95.986 1.00 15.68 105 THR A C 1
ATOM 739 O O . THR A 1 105 ? 100.635 20.756 95.331 1.00 15.16 105 THR A O 1
ATOM 743 N N . VAL A 1 106 ? 102.541 19.614 95.598 1.00 14.02 106 VAL A N 1
ATOM 744 C CA . VAL A 1 106 ? 103.135 20.186 94.383 1.00 14.34 106 VAL A CA 1
ATOM 745 C C . VAL A 1 106 ? 102.307 19.891 93.115 1.00 14.88 106 VAL A C 1
ATOM 746 O O . VAL A 1 106 ? 102.112 20.769 92.273 1.00 14.95 106 VAL A O 1
ATOM 750 N N . ARG A 1 107 ? 101.769 18.677 92.984 1.00 15.08 107 ARG A N 1
ATOM 751 C CA . ARG A 1 107 ? 101.030 18.347 91.751 1.00 16.04 107 ARG A CA 1
ATOM 752 C C . ARG A 1 107 ? 99.782 19.236 91.518 1.00 16.66 107 ARG A C 1
ATOM 753 O O . ARG A 1 107 ? 99.278 19.321 90.403 1.00 16.55 107 ARG A O 1
ATOM 761 N N . LEU A 1 108 ? 99.280 19.868 92.574 1.00 16.81 108 LEU A N 1
ATOM 762 C CA . LEU A 1 108 ? 98.045 20.684 92.483 1.00 18.14 108 LEU A CA 1
ATOM 763 C C . LEU A 1 108 ? 98.294 22.129 92.053 1.00 19.68 108 LEU A C 1
ATOM 764 O O . LEU A 1 108 ? 97.358 22.854 91.679 1.00 20.57 108 LEU A O 1
ATOM 769 N N . GLN A 1 109 ? 99.539 22.578 92.096 1.00 20.13 109 GLN A N 1
ATOM 770 C CA . GLN A 1 109 ? 99.741 24.005 91.889 1.00 21.86 109 GLN A CA 1
ATOM 771 C C . GLN A 1 109 ? 100.509 24.394 90.655 1.00 21.49 109 GLN A C 1
ATOM 772 O O . GLN A 1 109 ? 100.764 23.571 89.793 1.00 20.51 109 GLN A O 1
#

Sequence (98 aa):
KMMKVKATKGEGDGGITSEGNALYNNAFMYAYVTTKPGMKYVKWEHDSGVVTVELEPPCRFVIDTPTGPQIKKYLYFVKNLNNLRRGAVLGYIGATVRLQ

GO terms:
  GO:0042802 identical protein binding (F, IPI)
  GO:0005515 protein binding (F, IPI)

CATH classification: 2.40.10.250

Nearest PDB structures (foldseek):
  2j97-assembly1_A-2  TM=1.010E+00  e=7.360E-18  Human coronavirus 229E
  2j98-assembly1_B  TM=9.680E-01  e=8.599E-15  Human coronavirus 229E
  3ee7-assembly1_B  TM=8.653E-01  e=2.764E-08  Severe acute respiratory syndrome-related coronavirus
  3ee7-assembly1_A  TM=8.473E-01  e=4.979E-08  Severe acute respiratory syndrome-related coronavirus
  5ym6-assembly2_D  TM=8.381E-01  e=6.853E-07  Porcine coronavirus HKU15

Solvent-accessible surface area: 6227 Å² total; per-residue (Å²): 223,31,116,60,71,79,8,107,1,44,7,107,85,45,97,53,4,115,14,66,0,4,30,23,130,49,140,15,22,0,0,29,4,88,66,75,32,7,98,60,0,97,6,70,79,145,94,42,106,64,82,26,99,12,52,122,45,57,150,46,77,19,114,31,143,123,25,102,71,66,39,27,4,0,28,10,119,126,18,67,125,146,96,56,40,47,0,98,45,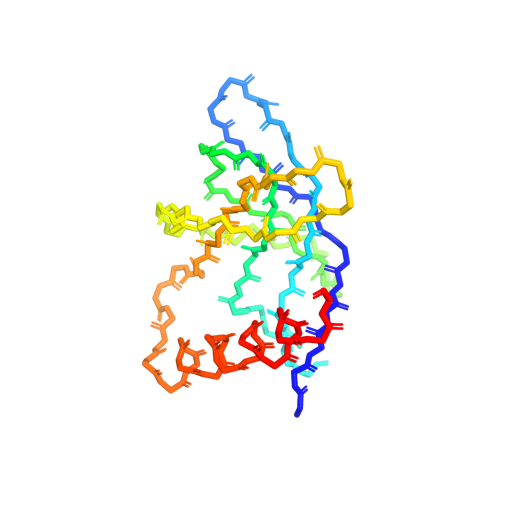79,22,37,54,59,54,185,141,138

Organism: Human coronavirus 229E (NCBI:txid11137)

Radius of gyration: 13.15 Å; Cα contacts (8 Å, |Δi|>4): 208; chains: 1; bounding box: 28×29×40 Å

InterPro domains:
  IPR001205 RNA-directed RNA polymerase, C-terminal domain [PF00680] (4617-4783)
  IPR002589 Macro domain [PF01661] (1301-1405)
  IPR002589 Macro domain [PS51154] (1268-1436)
  IPR002589 Macro domain [SM00506] (1280-1406)
  IPR007094 RNA-directed RNA polymerase, catalytic domain [PS50507] (4675-4837)
  IPR008740 Peptidase C30, coronavirus [PF05409] (2994-3276)
  IPR008740 Peptidase C30, coronavirus [PS51442] (2966-3267)
  IPR009003 Peptidase S1, PA clan [SSF50494] (2966-3265)
  IPR009461 Non-structural protein NSP16, coronavirus-like [PF06460] (6459-6757)
  IPR009466 Non-structural protein 14, coronavirus [PF06471] (5596-6106)
  IPR009469 RNA-dependent RNA polymerase, N-terminal, coronavirus [PF06478] (4081-4429)
  IPR013016 Peptidase C16, coronavirus [PF08715] (1037-1211)
  IPR013016 Peptidase C16, coronavirus [PF08715] (1599-1905)
  IPR013016 Peptidase C16, coronavirus [PS51124] (1016-1268)
  IPR013016 Peptidase C16, coronavirus [PS51124] (1663-1914)
  IPR014822 Non-structural protein NSP9, coronavirus [PF08710] (3825-3933)
  IPR014822 Non-structural protein NSP9, coronavirus [PS51951] (3825-3933)
  IPR014828 Non-structural protein NSP7, coronavirus [PF08716] (3547-3629)
  IPR014828 Non-structural protein NSP7, coronavirus [PS51949] (3547-3629)
  IPR014829 Non-structural protein NSP8, coronavirus [PF08717] (3630-3824)

Secondary structure (DSSP, 8-state):
--EEEEEEEEEGGG-EEEEEEEEE--EEEEEEES-S-EEEEEE--SSS-EEEEBPPPEEEEE--TTS-EEEEEEEBTT--HHHHHHHHHHHHHHHTT-

B-factor: mean 23.12, std 16.01, range [11.13, 100.0]

Foldseek 3Di:
DKDWDWWKFAAPPGDIWIWIFIAPPHGTFKTKTQDFGTFWTFDCDPDGTDTWGWDGWDWDWAADPVGIGIMTMTTTPPHDPVSVVVVVVVVVVVRVVD